Protein AF-A0A960J4B8-F1 (afdb_monomer_lite)

Radius of gyration: 16.56 Å; chains: 1; bounding box: 41×31×42 Å

Sequence (80 aa):
ANLPAWLNVAVHVNPITYAVHPLRDAVFVHIDASSQAVAALNPPLTWWGWVVPAVVQVGVVVAAGLAFLAIAIWEFNRAD

Foldseek 3Di:
DDDDPVVVVVVVLDLVVLVVLVVVVVVVVVDPDDPVCCCVPRPFDDDVNHGDDNVVSVVSNVVVVVVVVVVVVVVVVVVD

Structure (mmCIF, N/CA/C/O backbone):
data_AF-A0A960J4B8-F1
#
_entry.id   AF-A0A960J4B8-F1
#
loop_
_atom_site.group_PDB
_atom_site.id
_atom_site.type_symbol
_atom_site.label_atom_id
_atom_site.label_alt_id
_atom_site.label_comp_id
_atom_site.label_asym_id
_atom_site.label_entity_id
_atom_site.label_seq_id
_atom_site.pdbx_PDB_ins_code
_atom_site.Cartn_x
_atom_site.Cartn_y
_atom_site.Cartn_z
_atom_site.occupancy
_atom_site.B_iso_or_equiv
_atom_site.auth_seq_id
_atom_site.auth_comp_id
_atom_site.auth_asym_id
_atom_site.auth_atom_id
_atom_site.pdbx_PDB_model_num
ATOM 1 N N . ALA A 1 1 ? -2.016 19.624 9.120 1.00 54.62 1 ALA A N 1
ATOM 2 C CA . ALA A 1 1 ? -1.960 19.912 7.674 1.00 54.62 1 ALA A CA 1
ATOM 3 C C . ALA A 1 1 ? -1.166 21.200 7.465 1.00 54.62 1 ALA A C 1
ATOM 5 O O . ALA A 1 1 ? -1.718 22.265 7.665 1.00 54.62 1 ALA A O 1
ATOM 6 N N . ASN A 1 2 ? 0.142 21.099 7.206 1.00 71.12 2 ASN A N 1
ATOM 7 C CA . ASN A 1 2 ? 1.035 22.227 6.872 1.00 71.12 2 ASN A CA 1
ATOM 8 C C . ASN A 1 2 ? 2.290 21.690 6.151 1.00 71.12 2 ASN A C 1
ATOM 10 O O . ASN A 1 2 ? 3.419 22.065 6.450 1.00 71.12 2 ASN A O 1
ATOM 14 N N . LEU A 1 3 ? 2.099 20.719 5.252 1.00 76.75 3 LEU A N 1
ATOM 15 C CA . LEU A 1 3 ? 3.194 20.190 4.442 1.00 76.75 3 LEU A CA 1
ATOM 16 C C . LEU A 1 3 ? 3.299 21.024 3.161 1.00 76.75 3 LEU A C 1
ATOM 18 O O . LEU A 1 3 ? 2.263 21.311 2.553 1.00 76.75 3 LEU A O 1
ATOM 22 N N . PRO A 1 4 ? 4.516 21.383 2.723 1.00 89.69 4 PRO A N 1
ATOM 23 C CA . PRO A 1 4 ? 4.732 21.928 1.391 1.00 89.69 4 PRO A CA 1
ATOM 24 C C . PRO A 1 4 ? 4.076 21.037 0.331 1.00 89.69 4 PRO A C 1
ATOM 26 O O . PRO A 1 4 ? 4.115 19.810 0.441 1.00 89.69 4 PRO A O 1
ATOM 29 N N . ALA A 1 5 ? 3.489 21.638 -0.706 1.00 83.19 5 ALA A N 1
ATOM 30 C CA . ALA A 1 5 ? 2.710 20.909 -1.711 1.00 83.19 5 ALA A CA 1
ATOM 31 C C . ALA A 1 5 ? 3.485 19.732 -2.336 1.00 83.19 5 ALA A C 1
ATOM 33 O O . ALA A 1 5 ? 2.934 18.646 -2.494 1.00 83.19 5 ALA A O 1
ATOM 34 N N . TRP A 1 6 ? 4.781 19.916 -2.605 1.00 86.62 6 TRP A N 1
ATOM 35 C CA . TRP A 1 6 ? 5.655 18.870 -3.145 1.00 86.62 6 TRP A CA 1
ATOM 36 C C . TRP A 1 6 ? 5.793 17.662 -2.206 1.00 86.62 6 TRP A C 1
ATOM 38 O O . TRP A 1 6 ? 5.799 16.519 -2.657 1.00 86.62 6 TRP A O 1
ATOM 48 N N . LEU A 1 7 ? 5.856 17.899 -0.895 1.00 84.44 7 LEU A N 1
ATOM 49 C CA . LEU A 1 7 ? 6.004 16.841 0.100 1.00 84.44 7 LEU A CA 1
ATOM 50 C C . LEU A 1 7 ? 4.690 16.081 0.268 1.00 84.44 7 LEU A C 1
ATOM 52 O O . LEU A 1 7 ? 4.694 14.865 0.426 1.00 84.44 7 LEU A O 1
ATOM 56 N N . ASN A 1 8 ? 3.562 16.784 0.161 1.00 80.25 8 ASN A N 1
ATOM 57 C CA . ASN A 1 8 ? 2.247 16.155 0.157 1.00 80.25 8 ASN A CA 1
ATOM 58 C C . ASN A 1 8 ? 2.092 15.178 -1.024 1.00 80.25 8 ASN A C 1
ATOM 60 O O . ASN A 1 8 ? 1.625 14.055 -0.838 1.00 80.25 8 ASN A O 1
ATOM 64 N N . VAL A 1 9 ? 2.567 15.565 -2.213 1.00 80.00 9 VAL A N 1
ATOM 65 C CA . VAL A 1 9 ? 2.616 14.675 -3.384 1.00 80.00 9 VAL A CA 1
ATOM 66 C C . VAL A 1 9 ? 3.535 13.480 -3.125 1.00 80.00 9 VAL A C 1
ATOM 68 O O . VAL A 1 9 ? 3.119 12.346 -3.336 1.00 80.00 9 VAL A O 1
ATOM 71 N N . ALA A 1 10 ? 4.747 13.696 -2.605 1.00 80.31 10 ALA A N 1
ATOM 72 C CA . ALA A 1 10 ? 5.684 12.606 -2.320 1.00 80.31 10 ALA A CA 1
ATOM 73 C C . ALA A 1 10 ? 5.118 11.579 -1.317 1.00 80.31 10 ALA A C 1
ATOM 75 O O . ALA A 1 10 ? 5.259 10.373 -1.513 1.00 80.31 10 ALA A O 1
ATOM 76 N N . VAL A 1 11 ? 4.419 12.042 -0.276 1.00 78.88 11 VAL A N 1
ATOM 77 C CA . VAL A 1 11 ? 3.746 11.172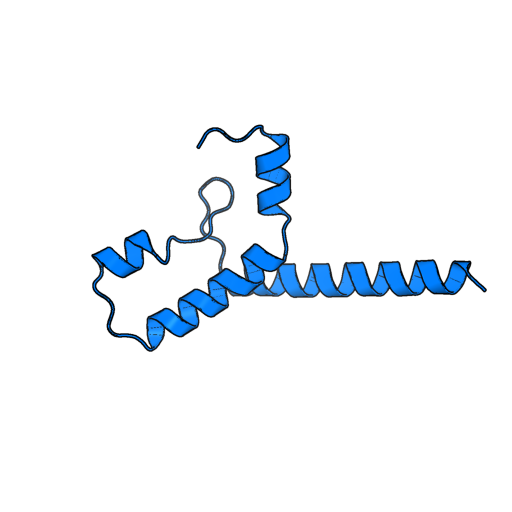 0.702 1.00 78.88 11 VAL A CA 1
ATOM 78 C C . VAL A 1 11 ? 2.617 10.366 0.053 1.00 78.88 11 VAL A C 1
ATOM 80 O O . VAL A 1 11 ? 2.471 9.181 0.352 1.00 78.88 11 VAL A O 1
ATOM 83 N N . HIS A 1 12 ? 1.860 10.973 -0.865 1.00 79.69 12 HIS A N 1
ATOM 84 C CA . HIS A 1 12 ? 0.814 10.279 -1.616 1.00 79.69 12 HIS A CA 1
ATOM 85 C C . HIS A 1 12 ? 1.368 9.278 -2.630 1.00 79.69 12 HIS A C 1
ATOM 87 O O . HIS A 1 12 ? 0.674 8.334 -2.968 1.00 79.69 12 HIS A O 1
ATOM 93 N N . VAL A 1 13 ? 2.592 9.429 -3.129 1.00 81.00 13 VAL A N 1
ATOM 94 C CA . VAL A 1 13 ? 3.168 8.455 -4.074 1.00 81.00 13 VAL A CA 1
ATOM 95 C C . VAL A 1 13 ? 3.834 7.280 -3.349 1.00 81.00 13 VAL A C 1
ATOM 97 O O . VAL A 1 13 ? 4.054 6.236 -3.956 1.00 81.00 13 VAL A O 1
ATOM 100 N N . ASN A 1 14 ? 4.125 7.402 -2.051 1.00 86.06 14 ASN A N 1
ATOM 101 C CA . ASN A 1 14 ? 4.849 6.374 -1.310 1.00 86.06 14 ASN A CA 1
ATOM 102 C C . ASN A 1 14 ? 4.081 5.028 -1.280 1.00 86.06 14 ASN A C 1
ATOM 104 O O . ASN A 1 14 ? 3.058 4.934 -0.594 1.00 86.06 14 ASN A O 1
ATOM 108 N N . PRO A 1 15 ? 4.589 3.963 -1.939 1.00 86.81 15 PRO A N 1
ATOM 109 C CA . PRO A 1 15 ? 3.905 2.672 -2.019 1.00 86.81 15 PRO A CA 1
ATOM 110 C C . PRO A 1 15 ? 3.752 1.990 -0.652 1.00 86.81 15 PRO A C 1
ATOM 112 O O . PRO A 1 15 ? 2.801 1.238 -0.448 1.00 86.81 15 PRO A O 1
ATOM 115 N N . ILE A 1 16 ? 4.626 2.286 0.318 1.00 89.38 16 ILE A N 1
ATOM 116 C CA . ILE A 1 16 ? 4.550 1.708 1.669 1.00 89.38 16 ILE A CA 1
ATOM 117 C C . ILE A 1 16 ? 3.262 2.145 2.375 1.00 89.38 16 ILE A C 1
ATOM 119 O O . ILE A 1 16 ? 2.636 1.333 3.056 1.00 89.38 16 ILE A O 1
ATOM 123 N N . THR A 1 17 ? 2.811 3.386 2.165 1.00 89.75 17 THR A N 1
ATOM 124 C CA . THR A 1 17 ? 1.553 3.900 2.734 1.00 89.75 17 THR A CA 1
ATOM 125 C C . THR A 1 17 ? 0.364 3.016 2.346 1.00 89.75 17 THR A C 1
ATOM 127 O O . THR A 1 17 ? -0.482 2.701 3.183 1.00 89.75 17 THR A O 1
ATOM 130 N N . TYR A 1 18 ? 0.337 2.561 1.093 1.00 90.88 18 TYR A N 1
ATOM 131 C CA . TYR A 1 18 ? -0.730 1.726 0.539 1.00 90.88 18 TYR A CA 1
ATOM 132 C C . TYR A 1 18 ? -0.639 0.255 0.941 1.00 90.88 18 TYR A C 1
ATOM 134 O O . TYR A 1 18 ? -1.639 -0.450 0.884 1.00 90.88 18 TYR A O 1
ATOM 142 N N . ALA A 1 19 ? 0.537 -0.218 1.353 1.00 91.75 19 ALA A N 1
ATOM 143 C CA . ALA A 1 19 ? 0.707 -1.571 1.877 1.00 91.75 19 ALA A CA 1
ATOM 144 C C . ALA A 1 19 ? 0.340 -1.656 3.366 1.00 91.75 19 ALA A C 1
ATOM 146 O O . ALA A 1 19 ? -0.295 -2.613 3.809 1.00 91.75 19 ALA A O 1
ATOM 1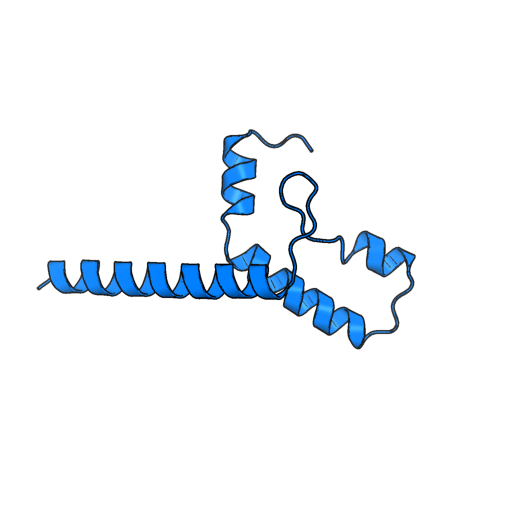47 N N . VAL A 1 20 ? 0.732 -0.646 4.148 1.00 91.88 20 VAL A N 1
ATOM 148 C CA . VAL A 1 20 ? 0.545 -0.6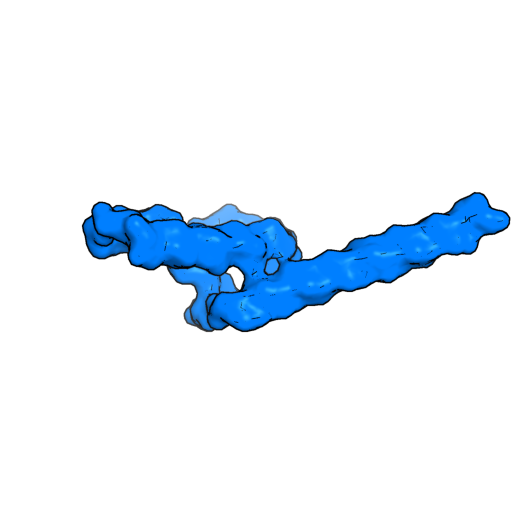38 5.605 1.00 91.88 20 VAL A CA 1
ATOM 149 C C . VAL A 1 20 ? -0.914 -0.404 5.989 1.00 91.88 20 VAL A C 1
ATOM 151 O O . VAL A 1 20 ? -1.377 -0.993 6.963 1.00 91.88 20 VAL A O 1
ATOM 154 N N . HIS A 1 21 ? -1.660 0.418 5.246 1.00 91.94 21 HIS A N 1
ATOM 155 C CA . HIS A 1 21 ? -3.046 0.728 5.605 1.00 91.94 21 HIS A CA 1
ATOM 156 C C . HIS A 1 21 ? -3.978 -0.503 5.575 1.00 91.94 21 HIS A C 1
ATOM 158 O O . HIS A 1 21 ? -4.613 -0.758 6.597 1.00 91.94 21 HIS A O 1
ATOM 164 N N . PRO A 1 22 ? -4.029 -1.332 4.511 1.00 90.88 22 PRO A N 1
ATOM 165 C CA . PRO A 1 22 ? -4.858 -2.540 4.502 1.00 90.88 22 PRO A CA 1
ATOM 166 C C . PRO A 1 22 ? -4.404 -3.569 5.540 1.00 90.88 22 PRO A C 1
ATOM 168 O O . PRO 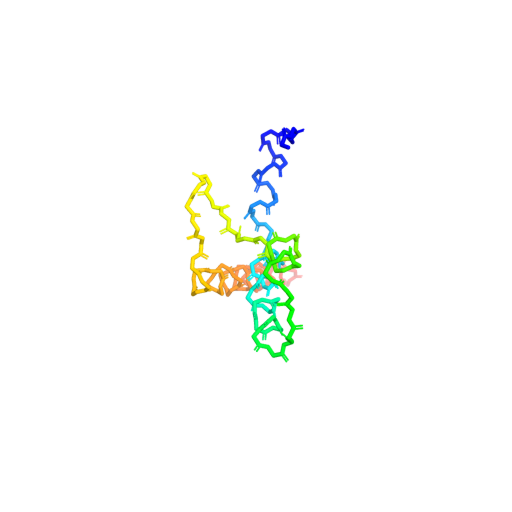A 1 22 ? -5.228 -4.269 6.124 1.00 90.88 22 PRO A O 1
ATOM 171 N N . LEU A 1 23 ? -3.093 -3.651 5.798 1.00 91.69 23 LEU A N 1
ATOM 172 C CA . LEU A 1 23 ? -2.550 -4.514 6.844 1.00 91.69 23 LEU A CA 1
ATOM 173 C C . LEU A 1 23 ? -3.057 -4.07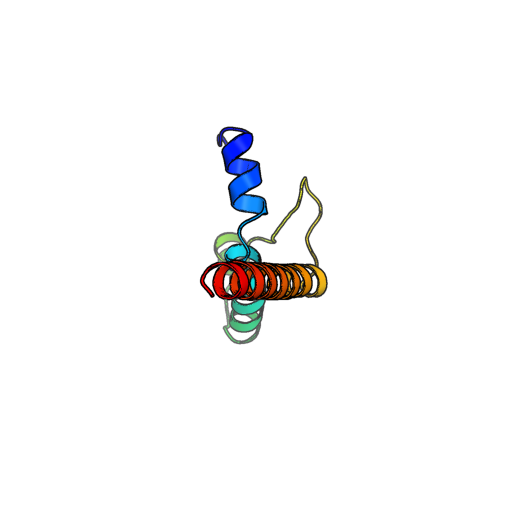9 8.225 1.00 91.69 23 LEU A C 1
ATOM 175 O O . LEU A 1 23 ? -3.486 -4.912 9.018 1.00 91.69 23 LEU A O 1
ATOM 179 N N . ARG A 1 24 ? -3.046 -2.771 8.496 1.00 91.94 24 ARG A N 1
ATOM 180 C CA . ARG A 1 24 ? -3.580 -2.194 9.729 1.00 91.94 24 ARG A CA 1
ATOM 181 C C . ARG A 1 24 ? -5.079 -2.460 9.850 1.00 91.94 24 ARG A C 1
ATOM 183 O O . ARG A 1 24 ? -5.500 -2.939 10.896 1.00 91.94 24 ARG A O 1
ATOM 190 N N . ASP A 1 25 ? -5.859 -2.236 8.793 1.00 90.50 25 ASP A N 1
ATOM 191 C CA . ASP A 1 25 ? -7.292 -2.563 8.774 1.00 90.50 25 ASP A CA 1
ATOM 192 C C . ASP A 1 25 ? -7.539 -4.033 9.143 1.00 90.50 25 ASP A C 1
ATOM 194 O O . ASP A 1 25 ? -8.363 -4.326 10.008 1.00 90.50 25 ASP A O 1
ATOM 198 N N . ALA A 1 26 ? -6.771 -4.959 8.558 1.00 91.50 26 ALA A N 1
ATOM 199 C CA . ALA A 1 26 ? -6.876 -6.384 8.857 1.00 91.50 26 ALA A CA 1
ATOM 200 C C . ALA A 1 26 ? -6.534 -6.714 10.320 1.00 91.50 26 ALA A C 1
ATOM 202 O O . ALA A 1 26 ? -7.179 -7.574 10.917 1.00 91.50 26 ALA A O 1
ATOM 203 N N . VAL A 1 27 ? -5.561 -6.025 10.925 1.00 92.25 27 VAL A N 1
ATOM 204 C CA . VAL A 1 27 ? -5.248 -6.173 12.357 1.00 92.25 27 VAL A CA 1
ATOM 205 C C . VAL A 1 27 ? -6.408 -5.678 13.222 1.00 92.25 27 VAL A C 1
ATOM 207 O O . VAL A 1 27 ? -6.805 -6.378 14.151 1.00 92.25 27 VAL A O 1
ATOM 210 N N . PHE A 1 28 ? -6.994 -4.520 12.897 1.00 92.44 28 PHE A N 1
ATOM 211 C CA . PHE A 1 28 ? -8.114 -3.943 13.651 1.00 92.44 28 PHE A CA 1
ATOM 212 C C . PHE A 1 28 ? -9.390 -4.795 13.618 1.00 92.44 28 PHE A C 1
ATOM 214 O O . PHE A 1 28 ? -10.177 -4.725 14.553 1.00 92.44 28 PHE A O 1
ATOM 221 N N . VAL A 1 29 ? -9.570 -5.644 12.602 1.00 90.25 29 VAL A N 1
ATOM 222 C CA . VAL A 1 29 ? -10.669 -6.630 12.555 1.00 90.25 29 VAL A CA 1
ATOM 223 C C . VAL A 1 29 ? -10.532 -7.716 13.632 1.00 90.25 29 VAL A C 1
ATOM 225 O O . VAL A 1 29 ? -11.534 -8.292 14.047 1.00 90.25 29 VAL A O 1
ATOM 228 N N . HIS A 1 30 ? -9.313 -8.001 14.096 1.00 92.88 30 HIS A N 1
ATOM 229 C CA . HIS A 1 30 ? -9.033 -9.107 15.019 1.00 92.88 30 HIS A CA 1
ATOM 230 C C . HIS A 1 30 ? -8.756 -8.661 16.460 1.00 92.88 30 HIS A C 1
ATOM 232 O O . HIS A 1 30 ? -8.575 -9.511 17.331 1.00 92.88 30 HIS A O 1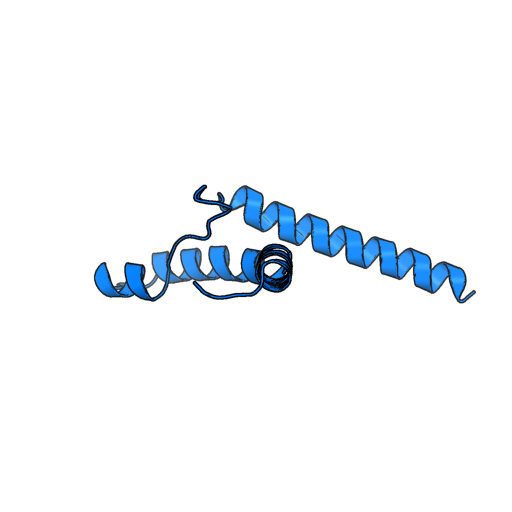
ATOM 238 N N . ILE A 1 31 ? -8.705 -7.354 16.727 1.00 91.88 31 ILE A N 1
ATOM 239 C CA . ILE A 1 31 ? -8.509 -6.808 18.073 1.00 91.88 31 ILE A CA 1
ATOM 240 C C . ILE A 1 31 ? -9.772 -6.088 18.533 1.00 91.88 31 ILE A C 1
ATOM 242 O O . ILE A 1 31 ? -10.382 -5.330 17.783 1.00 91.88 31 ILE A O 1
ATOM 246 N N . ASP A 1 32 ? -10.146 -6.301 19.791 1.00 90.81 32 ASP A N 1
ATOM 247 C CA . ASP A 1 32 ? -11.284 -5.617 20.398 1.00 90.81 32 ASP A CA 1
ATOM 248 C C . ASP A 1 32 ? -10.842 -4.213 20.844 1.00 90.81 32 ASP A C 1
ATOM 250 O O . ASP A 1 32 ? -10.322 -4.002 21.943 1.00 90.81 32 ASP A O 1
ATOM 254 N N . ALA A 1 33 ? -10.921 -3.257 19.918 1.00 89.19 33 ALA A N 1
ATOM 255 C CA . ALA A 1 33 ? -10.522 -1.871 20.127 1.00 89.19 33 ALA A CA 1
ATOM 256 C C . ALA A 1 33 ? -11.754 -0.971 20.269 1.00 89.19 33 ALA A C 1
ATOM 258 O O . ALA A 1 33 ? -12.713 -1.072 19.504 1.00 89.19 33 ALA A O 1
ATOM 259 N N . SER A 1 34 ? -11.713 -0.026 21.213 1.00 92.06 34 SER A N 1
ATOM 260 C CA . SER A 1 34 ? -12.779 0.970 21.341 1.00 92.06 34 SER A CA 1
ATOM 261 C C . SER A 1 34 ? -12.891 1.820 20.070 1.00 92.06 34 SER A C 1
ATOM 263 O O . SER A 1 34 ? -11.895 2.106 19.402 1.00 92.06 34 SER A O 1
ATOM 265 N N . SER A 1 35 ? -14.097 2.293 19.750 1.00 88.31 35 SER A N 1
ATOM 266 C CA . SER A 1 35 ? -14.337 3.152 18.578 1.00 88.31 35 SER A CA 1
ATOM 267 C C . SER A 1 35 ? -13.461 4.412 18.573 1.00 88.31 35 SER A C 1
ATOM 269 O O . SER A 1 35 ? -13.007 4.856 17.518 1.00 88.31 35 SER A O 1
ATOM 271 N N . GLN A 1 36 ? -13.155 4.950 19.758 1.00 91.62 36 GLN A N 1
ATOM 272 C CA . GLN A 1 36 ? -12.229 6.067 19.927 1.00 91.62 36 GLN A CA 1
ATOM 273 C C . GLN A 1 36 ? -10.783 5.688 19.561 1.00 91.62 36 GLN A C 1
ATOM 275 O O . GLN A 1 36 ? -10.095 6.476 18.913 1.00 91.62 36 GLN A O 1
ATOM 280 N N . ALA A 1 37 ? -10.325 4.488 19.935 1.00 90.94 37 ALA A N 1
ATOM 281 C CA . ALA A 1 37 ? -8.995 3.999 19.575 1.00 90.94 37 ALA A CA 1
ATOM 282 C C . ALA A 1 37 ? -8.877 3.746 18.065 1.00 90.94 37 ALA A C 1
ATOM 284 O O . ALA A 1 37 ? -7.881 4.140 17.462 1.00 90.94 37 ALA A O 1
ATOM 285 N N . VAL A 1 38 ? -9.907 3.169 17.436 1.00 90.88 38 VAL A N 1
ATOM 286 C CA . VAL A 1 38 ? -9.941 2.959 15.979 1.00 90.88 38 VAL A CA 1
ATOM 287 C C . VAL A 1 38 ? -9.863 4.293 15.233 1.00 90.88 38 VAL A C 1
ATOM 289 O O . VAL A 1 38 ? -9.047 4.433 14.327 1.00 90.88 38 VAL A O 1
ATOM 292 N N . ALA A 1 39 ? -10.631 5.305 15.646 1.00 89.38 39 ALA A N 1
ATOM 293 C CA . ALA A 1 39 ? -10.609 6.621 15.004 1.00 89.38 39 ALA A CA 1
ATOM 294 C C . ALA A 1 39 ? -9.242 7.327 15.109 1.00 89.38 39 ALA A C 1
ATOM 296 O O . ALA A 1 39 ? -8.843 8.044 14.191 1.00 89.38 39 ALA A O 1
ATOM 297 N N . ALA A 1 40 ? -8.519 7.125 16.215 1.00 91.00 40 ALA A N 1
ATOM 298 C CA . ALA A 1 40 ? -7.210 7.733 16.437 1.00 91.00 40 ALA A CA 1
ATOM 299 C C . ALA A 1 40 ? -6.063 6.972 15.746 1.00 91.00 40 ALA A C 1
ATOM 301 O O . ALA A 1 40 ? -5.132 7.591 15.232 1.00 91.00 40 ALA A O 1
ATOM 302 N N . LEU A 1 41 ? -6.112 5.637 15.746 1.00 90.12 41 LEU A N 1
ATOM 303 C CA . LEU A 1 41 ? -5.002 4.774 15.323 1.00 90.12 41 LEU A CA 1
ATOM 304 C C . LEU A 1 41 ? -5.167 4.223 13.903 1.00 90.12 41 LEU A C 1
ATOM 306 O O . LEU A 1 41 ? -4.171 3.904 13.248 1.00 90.12 41 LEU A O 1
ATOM 310 N N . ASN A 1 42 ? -6.403 4.147 13.411 1.00 90.56 42 ASN A N 1
ATOM 311 C CA . ASN A 1 42 ? -6.743 3.677 12.075 1.00 90.56 42 ASN A CA 1
ATOM 312 C C . ASN A 1 42 ? -7.576 4.698 11.269 1.00 90.56 42 ASN A C 1
ATOM 314 O O . ASN A 1 42 ? -8.681 4.382 10.826 1.00 90.56 42 ASN A O 1
ATOM 318 N N . PRO A 1 43 ? -7.086 5.939 11.065 1.00 90.81 43 PRO A N 1
ATOM 319 C CA . PRO A 1 43 ? -7.778 6.894 10.208 1.00 90.81 43 PRO A CA 1
ATOM 320 C C . PRO A 1 43 ? -7.765 6.429 8.741 1.00 90.81 43 PRO A C 1
ATOM 322 O O . PRO A 1 43 ? -6.734 5.908 8.294 1.00 90.81 43 PRO A O 1
ATOM 325 N N . PRO A 1 44 ? -8.851 6.669 7.980 1.00 89.31 44 PRO A N 1
ATOM 326 C CA . PRO A 1 44 ? -8.958 6.239 6.592 1.00 89.31 44 PRO A CA 1
ATOM 327 C C . PRO A 1 44 ? -7.951 6.960 5.692 1.00 89.31 44 PRO A C 1
ATOM 329 O O . PRO A 1 44 ? -7.763 8.177 5.782 1.00 89.31 44 PRO A O 1
ATOM 332 N N . LEU A 1 45 ? -7.347 6.215 4.767 1.00 89.69 45 LEU A N 1
ATOM 333 C CA . LEU A 1 45 ? -6.535 6.783 3.698 1.00 89.69 45 LEU A CA 1
ATOM 334 C C . LEU A 1 45 ? -7.428 7.543 2.711 1.00 89.69 45 LEU A C 1
ATOM 336 O O . LEU A 1 45 ? -8.372 6.979 2.154 1.00 89.69 45 LEU A O 1
ATOM 340 N N . THR A 1 46 ? -7.119 8.819 2.475 1.00 90.38 46 THR A N 1
ATOM 341 C CA . THR A 1 46 ? -7.883 9.675 1.559 1.00 90.38 46 THR A CA 1
ATOM 342 C C . THR A 1 46 ? -6.990 10.333 0.513 1.00 90.38 46 THR A C 1
ATOM 344 O O . THR A 1 46 ? -5.866 10.728 0.811 1.00 90.38 46 THR A O 1
ATOM 347 N N . TRP A 1 47 ? -7.508 10.485 -0.704 1.00 87.94 47 TRP A N 1
ATOM 348 C CA . TRP A 1 47 ? -6.939 11.291 -1.783 1.00 87.94 47 TRP A CA 1
ATOM 349 C C . TRP A 1 47 ? -7.842 12.490 -2.028 1.00 87.94 47 TRP A C 1
ATOM 351 O O . TRP A 1 47 ? -8.967 12.325 -2.493 1.00 87.94 47 TRP A O 1
ATOM 361 N N . TRP A 1 48 ? -7.385 13.697 -1.687 1.00 84.56 48 TRP A N 1
ATOM 362 C CA . TRP A 1 48 ? -8.174 14.932 -1.846 1.00 84.56 48 TRP A CA 1
ATOM 363 C C . TRP A 1 48 ? -9.616 14.831 -1.296 1.00 84.56 48 TRP A C 1
ATOM 365 O O . TRP A 1 48 ? -10.550 15.384 -1.867 1.00 84.56 48 TRP A O 1
ATOM 375 N N . GLY A 1 49 ? -9.803 14.106 -0.186 1.00 86.12 49 GLY A N 1
ATOM 376 C CA . GLY A 1 49 ? -11.110 13.881 0.450 1.00 86.12 49 GLY A CA 1
ATOM 377 C C . GLY A 1 49 ? -11.853 12.614 0.005 1.00 86.12 49 GLY A C 1
ATOM 378 O O . GLY A 1 49 ? -12.830 12.237 0.646 1.00 86.12 49 GLY A O 1
ATOM 379 N N . TRP A 1 50 ? -11.387 11.912 -1.029 1.00 91.12 50 TRP A N 1
ATOM 380 C CA . TRP A 1 50 ? -11.929 10.614 -1.433 1.00 91.12 50 TRP A CA 1
ATOM 381 C C . TRP A 1 50 ? -11.267 9.473 -0.658 1.00 91.12 50 TRP A C 1
ATOM 383 O O . TRP A 1 50 ? -10.047 9.338 -0.698 1.00 91.12 50 TRP A O 1
ATOM 393 N N . VAL A 1 51 ? -12.048 8.642 0.039 1.00 93.00 51 VAL A N 1
ATOM 394 C CA . VAL A 1 51 ? -11.524 7.455 0.739 1.00 93.00 51 VAL A CA 1
ATOM 395 C C . VAL A 1 51 ? -11.085 6.415 -0.283 1.00 93.00 51 VAL A C 1
ATOM 397 O O . VAL A 1 51 ? -11.882 5.975 -1.109 1.00 93.00 51 VAL A O 1
ATOM 400 N N . VAL A 1 52 ? -9.820 6.009 -0.208 1.00 91.75 52 VAL A N 1
ATOM 401 C CA . VAL A 1 52 ? -9.210 5.089 -1.169 1.00 91.75 52 VAL A CA 1
ATOM 402 C C . VAL A 1 52 ? -9.592 3.648 -0.810 1.00 91.75 52 VAL A C 1
ATOM 404 O O . VAL A 1 52 ? -9.195 3.173 0.257 1.00 91.75 52 VAL A O 1
ATOM 407 N N . PRO A 1 53 ? -10.312 2.906 -1.672 1.00 93.75 53 PRO A N 1
ATOM 408 C CA . PRO A 1 53 ? -10.669 1.515 -1.401 1.00 93.75 53 PRO A CA 1
ATOM 409 C C . PRO A 1 53 ? -9.434 0.612 -1.333 1.00 93.75 53 PRO A C 1
ATOM 411 O O . PRO A 1 53 ? -8.499 0.789 -2.112 1.00 93.75 53 PRO A O 1
ATOM 414 N N . ALA A 1 54 ? -9.458 -0.420 -0.483 1.00 91.50 54 ALA A N 1
ATOM 415 C CA . ALA A 1 54 ? -8.333 -1.346 -0.301 1.00 91.50 54 ALA A CA 1
ATOM 416 C C . ALA A 1 54 ? -7.815 -1.960 -1.618 1.00 91.50 54 ALA A C 1
ATOM 418 O O . ALA A 1 54 ? -6.608 -2.082 -1.806 1.00 91.50 54 ALA A O 1
ATOM 419 N N . VAL A 1 55 ? -8.704 -2.271 -2.570 1.00 93.00 55 VAL A N 1
ATOM 420 C CA . VAL A 1 55 ? -8.324 -2.797 -3.897 1.00 93.00 55 VAL A CA 1
ATOM 421 C C . VAL A 1 55 ? -7.428 -1.819 -4.662 1.00 93.00 55 VAL A C 1
ATOM 423 O O . VAL A 1 55 ? -6.452 -2.232 -5.283 1.00 93.00 55 VAL A O 1
ATOM 426 N N . VAL A 1 56 ? -7.723 -0.518 -4.586 1.00 93.94 56 VAL A N 1
ATOM 427 C CA . VAL A 1 56 ? -6.910 0.527 -5.223 1.00 93.94 56 VAL A CA 1
ATOM 428 C C . VAL A 1 56 ? -5.556 0.631 -4.527 1.00 93.94 56 VAL A C 1
ATOM 430 O O . VAL A 1 56 ? -4.536 0.706 -5.204 1.00 93.94 56 VAL A O 1
ATOM 433 N N . GLN A 1 57 ? -5.531 0.558 -3.193 1.00 92.75 57 GLN A N 1
ATOM 434 C CA . GLN A 1 57 ? -4.286 0.581 -2.419 1.00 92.75 57 GLN A CA 1
ATOM 435 C C . GLN A 1 57 ? -3.362 -0.585 -2.817 1.00 92.75 57 GLN A C 1
ATOM 437 O O . GLN A 1 57 ? -2.209 -0.366 -3.180 1.00 92.75 57 GLN A O 1
ATOM 442 N N . VAL A 1 58 ? -3.888 -1.814 -2.861 1.00 93.44 58 VAL A N 1
ATOM 443 C CA . VAL A 1 58 ? -3.139 -2.999 -3.315 1.00 93.44 58 VAL A CA 1
ATOM 444 C C . VAL A 1 58 ? -2.682 -2.845 -4.769 1.00 93.44 58 VAL A C 1
ATOM 446 O O . VAL A 1 58 ? -1.536 -3.159 -5.087 1.00 93.44 58 VAL A O 1
ATOM 449 N N . GLY A 1 59 ? -3.533 -2.301 -5.643 1.00 94.25 59 GLY A N 1
ATOM 450 C CA . GLY A 1 59 ? -3.181 -2.006 -7.033 1.00 94.25 59 GLY A CA 1
ATOM 451 C C . GLY A 1 59 ? -1.984 -1.060 -7.167 1.00 94.25 59 GLY A C 1
ATOM 452 O O . GLY A 1 59 ? -1.102 -1.315 -7.984 1.00 94.25 59 GLY A O 1
ATOM 453 N N . VAL A 1 60 ? -1.902 -0.016 -6.333 1.00 92.94 60 VAL A N 1
ATOM 454 C CA . VAL A 1 60 ? -0.753 0.908 -6.302 1.00 92.94 60 VAL A CA 1
ATOM 455 C C . VAL A 1 60 ? 0.532 0.180 -5.904 1.00 92.94 60 VAL A C 1
ATOM 457 O O . VAL A 1 60 ? 1.566 0.381 -6.539 1.00 92.94 60 VAL A O 1
ATOM 460 N N . VAL A 1 61 ? 0.477 -0.698 -4.897 1.00 94.44 61 VAL A N 1
ATOM 461 C CA . VAL A 1 61 ? 1.644 -1.488 -4.462 1.00 94.44 61 VAL A CA 1
ATOM 462 C C . VAL A 1 61 ? 2.131 -2.407 -5.583 1.00 94.44 61 VAL A C 1
ATOM 464 O O . VAL A 1 61 ? 3.326 -2.436 -5.877 1.00 94.44 61 VAL A O 1
ATOM 467 N N . VAL A 1 62 ? 1.214 -3.119 -6.246 1.00 95.62 62 VAL A N 1
ATOM 468 C CA . VAL A 1 62 ? 1.539 -3.989 -7.387 1.00 95.62 62 VAL A CA 1
ATOM 469 C C . VAL A 1 62 ? 2.156 -3.180 -8.528 1.00 95.62 62 VAL A C 1
ATOM 471 O O . VAL A 1 62 ? 3.200 -3.564 -9.052 1.00 95.62 62 VAL A O 1
ATOM 474 N N . ALA A 1 63 ? 1.561 -2.038 -8.881 1.00 95.25 63 ALA A N 1
ATOM 475 C CA . ALA A 1 63 ? 2.072 -1.166 -9.934 1.00 95.25 63 ALA A CA 1
ATOM 476 C C . ALA A 1 63 ? 3.484 -0.647 -9.619 1.00 95.25 63 ALA A C 1
ATOM 478 O O . ALA A 1 63 ? 4.352 -0.675 -10.490 1.00 95.25 63 ALA A O 1
ATOM 479 N N . ALA A 1 64 ? 3.740 -0.233 -8.375 1.00 94.12 64 ALA A N 1
ATOM 480 C CA . ALA A 1 64 ? 5.063 0.206 -7.940 1.00 94.12 64 ALA A CA 1
ATOM 481 C C . ALA A 1 64 ? 6.096 -0.930 -8.005 1.00 94.12 64 ALA A C 1
ATOM 483 O O . ALA A 1 64 ? 7.198 -0.727 -8.511 1.00 94.12 64 ALA A O 1
ATOM 484 N N . GLY A 1 65 ? 5.733 -2.136 -7.556 1.00 94.94 65 GLY A N 1
ATOM 485 C CA . GLY A 1 65 ? 6.599 -3.314 -7.646 1.00 94.94 65 GLY A CA 1
ATOM 486 C C . GLY A 1 65 ? 6.971 -3.661 -9.089 1.00 94.94 65 GLY A C 1
ATOM 487 O O . GLY A 1 65 ? 8.145 -3.877 -9.386 1.00 94.94 65 GLY A O 1
ATOM 488 N N . LEU A 1 66 ? 5.995 -3.644 -10.001 1.00 97.62 66 LEU A N 1
ATOM 489 C CA . LEU A 1 66 ? 6.235 -3.862 -11.430 1.00 97.62 66 LEU A CA 1
ATOM 490 C C . LEU A 1 66 ? 7.107 -2.762 -12.045 1.00 97.62 66 LEU A C 1
ATOM 492 O O . LEU A 1 66 ? 7.991 -3.066 -12.842 1.00 97.62 66 LEU A O 1
ATOM 496 N N . ALA A 1 67 ? 6.895 -1.500 -11.663 1.00 96.06 67 ALA A N 1
ATOM 497 C CA . ALA A 1 67 ? 7.706 -0.384 -12.137 1.00 96.06 67 ALA A CA 1
ATOM 498 C C . ALA A 1 67 ? 9.171 -0.526 -11.698 1.00 96.06 67 ALA A C 1
ATOM 500 O O . ALA A 1 67 ? 10.069 -0.419 -12.530 1.00 96.06 67 ALA A O 1
ATOM 501 N N . PHE A 1 68 ? 9.423 -0.827 -10.421 1.00 95.44 68 PHE A N 1
ATOM 502 C CA . PHE A 1 68 ? 10.783 -1.048 -9.924 1.00 95.44 68 PHE A CA 1
ATOM 503 C C . PHE A 1 68 ? 11.442 -2.268 -10.564 1.00 95.44 68 PHE A C 1
ATOM 505 O O . PHE A 1 68 ? 12.614 -2.198 -10.925 1.00 95.44 68 PHE A O 1
ATOM 512 N N . LEU A 1 69 ? 10.695 -3.355 -10.774 1.00 96.94 69 LEU A N 1
ATOM 513 C CA . LEU A 1 69 ? 11.196 -4.526 -11.490 1.00 96.94 69 LEU A CA 1
ATOM 514 C C . LEU A 1 69 ? 11.586 -4.182 -12.936 1.00 96.94 69 LEU A C 1
ATOM 516 O O . LEU A 1 69 ? 12.660 -4.569 -13.387 1.00 96.94 69 LEU A O 1
ATOM 520 N N . ALA A 1 70 ? 10.749 -3.429 -13.652 1.00 97.44 70 ALA A N 1
ATOM 521 C CA . ALA A 1 70 ? 11.040 -2.997 -15.017 1.00 97.44 70 ALA A CA 1
ATOM 522 C C . ALA A 1 70 ? 12.271 -2.078 -15.086 1.00 97.44 70 ALA A C 1
ATOM 524 O O . ALA A 1 70 ? 13.107 -2.246 -15.973 1.00 97.44 70 ALA A O 1
ATOM 525 N N . ILE A 1 71 ? 12.408 -1.146 -14.134 1.00 96.69 71 ILE A N 1
ATOM 526 C CA . ILE A 1 71 ? 13.591 -0.282 -14.013 1.00 96.69 71 ILE A CA 1
ATOM 527 C C . ILE A 1 71 ? 14.842 -1.127 -13.768 1.00 96.69 71 ILE A C 1
ATOM 529 O O . ILE A 1 71 ? 15.835 -0.935 -14.461 1.00 96.69 71 ILE A O 1
ATOM 533 N N . ALA A 1 72 ? 14.782 -2.094 -12.850 1.00 95.88 72 ALA A N 1
ATOM 534 C CA . ALA A 1 72 ? 15.906 -2.979 -12.568 1.00 95.88 72 ALA A CA 1
ATOM 535 C C . ALA A 1 72 ? 16.341 -3.756 -13.820 1.00 95.88 72 ALA A C 1
ATOM 537 O O . ALA A 1 72 ? 17.520 -3.749 -14.160 1.00 95.88 72 ALA A O 1
ATOM 538 N N . ILE A 1 73 ? 15.398 -4.364 -14.552 1.00 96.44 73 ILE A N 1
ATOM 539 C CA . ILE A 1 73 ? 15.691 -5.064 -15.816 1.00 96.44 73 ILE A CA 1
ATOM 540 C C . ILE A 1 73 ? 16.399 -4.129 -16.805 1.00 96.44 73 ILE A C 1
ATOM 542 O O . ILE A 1 73 ? 17.381 -4.515 -17.434 1.00 96.44 73 ILE A O 1
ATOM 546 N N . TRP A 1 74 ? 15.914 -2.894 -16.940 1.00 96.88 74 TRP A N 1
ATOM 547 C CA . TRP A 1 74 ? 16.504 -1.916 -17.849 1.00 96.88 74 TRP A CA 1
ATOM 548 C C . TRP A 1 74 ? 17.915 -1.481 -17.432 1.00 96.88 74 TRP A C 1
ATOM 550 O O . TRP A 1 74 ? 18.784 -1.355 -18.294 1.00 96.88 74 TRP A O 1
ATOM 560 N N . GLU A 1 75 ? 18.158 -1.266 -16.137 1.00 94.38 75 GLU A N 1
ATOM 561 C CA . GLU A 1 75 ? 19.486 -0.906 -15.633 1.00 94.38 75 GLU A CA 1
ATOM 562 C C . GLU A 1 75 ? 20.493 -2.044 -15.807 1.00 94.38 75 GLU A C 1
ATOM 564 O O . GLU A 1 75 ? 21.595 -1.797 -16.294 1.00 94.38 75 GLU A O 1
ATOM 569 N N . PHE A 1 76 ? 20.113 -3.283 -15.480 1.00 93.50 76 PHE A N 1
ATOM 570 C CA . PHE A 1 76 ? 20.995 -4.440 -15.655 1.00 93.50 76 PHE A CA 1
ATOM 571 C C . PHE A 1 76 ? 21.316 -4.701 -17.131 1.00 93.50 76 PHE A C 1
ATOM 573 O O . PHE A 1 76 ? 22.476 -4.909 -17.459 1.00 93.50 76 PHE A O 1
ATOM 580 N N . ASN A 1 77 ? 20.343 -4.563 -18.038 1.00 90.75 77 ASN A N 1
ATOM 581 C CA . ASN A 1 77 ? 20.583 -4.701 -19.482 1.00 90.75 77 ASN A CA 1
ATOM 582 C C . ASN A 1 77 ? 21.507 -3.621 -20.072 1.00 90.75 77 ASN A C 1
ATOM 584 O O . ASN A 1 77 ? 21.993 -3.788 -21.184 1.00 90.75 77 ASN A O 1
ATOM 588 N N . ARG A 1 78 ? 21.688 -2.478 -19.396 1.00 80.19 78 ARG A N 1
ATOM 589 C CA . ARG A 1 78 ? 22.620 -1.415 -19.818 1.00 80.19 78 ARG A CA 1
ATOM 590 C C . ARG A 1 78 ? 24.037 -1.606 -19.281 1.00 80.19 78 ARG A C 1
ATOM 592 O O . ARG A 1 78 ? 24.926 -0.873 -19.711 1.00 80.19 78 ARG A O 1
ATOM 599 N N . ALA A 1 79 ? 24.203 -2.459 -18.274 1.00 70.06 79 ALA A N 1
ATOM 600 C CA . ALA A 1 79 ? 25.484 -2.718 -17.633 1.00 70.06 79 ALA A CA 1
ATOM 601 C C . ALA A 1 79 ? 26.298 -3.809 -18.356 1.00 70.06 79 ALA A C 1
ATOM 603 O O . ALA A 1 79 ? 27.510 -3.872 -18.141 1.00 70.06 79 ALA A O 1
ATOM 604 N N . ASP A 1 80 ? 25.640 -4.604 -19.205 1.00 52.50 80 ASP A N 1
ATOM 605 C CA . ASP A 1 80 ? 26.234 -5.526 -20.186 1.00 52.50 80 ASP A CA 1
ATOM 606 C C . ASP A 1 80 ? 26.529 -4.818 -21.524 1.00 52.50 80 ASP A C 1
ATOM 608 O O . ASP A 1 80 ? 27.554 -5.160 -22.162 1.00 52.50 80 ASP A O 1
#

Secondary structure (DSSP, 8-state):
----HHHHHHHHH-HHHHHHHHHHHHHHHHS---HHHHHHHSPPPEETTEEPPHHHHHHHHHHHHHHHHHHHHHHHHHH-

pLDDT: mean 89.02, std 7.97, range [52.5, 97.62]